Protein AF-A0A963JHR2-F1 (afdb_monomer)

Secondary structure (DSSP, 8-state):
----SS--EEEEE-TT-BEEEE-HHHHHHHHHH-TT--SSB--HHHHTTTTT--EE-SSEEEEEEEETTEEEEEEEEPPGGGGS-HHHHHHHHHHHTT--HHHHHHHHTS-HHHHHHHHHHHHHHHT--SHHHHHHHHSSS-----

Solvent-accessible surface area (backbone atoms only — not comparable to full-atom values): 8433 Å² total; per-residue (Å²): 140,82,91,65,102,59,87,58,23,42,31,34,23,42,86,88,24,36,55,79,47,66,40,75,61,28,56,52,52,49,36,69,70,36,71,88,60,84,85,53,56,55,56,68,77,55,44,74,24,63,95,76,36,58,46,78,60,80,57,31,32,33,44,48,42,85,50,99,80,31,37,38,34,38,35,39,77,36,61,66,54,65,78,40,54,75,68,31,40,51,50,45,52,40,46,56,73,66,48,49,59,63,55,39,10,64,74,74,71,47,54,48,69,52,44,53,48,36,41,51,52,40,31,62,76,68,70,38,93,45,66,68,52,45,34,50,56,72,38,91,66,80,82,85,88,134

Sequence (146 aa):
AQGNGGRPAMGLCDRDGRLHDCSSRFTQLLRTEWPQWAGAMLPAPLVAQLGKGGFRGQLIDVDIEPLGGMWVLGLHAASVTRRLGARELQAARLYVKGLSYREIAATVGVAPATVRNQLRSSFTKLGVKSKLELARRLGPHGDGIG

Nearest PDB structures (foldseek):
  3kln-assembly1_A  TM=7.867E-01  e=2.130E-03  Vibrio cholerae O1 biovar El Tor
  5xt2-assembly5_E  TM=8.717E-01  e=1.041E-02  Bradyrhizobium japonicum
  3clo-assembly1_B  TM=4.162E-01  e=2.462E-04  Bacteroides thetaiotaomicron VPI-5482
  3clo-assembly2_C-2  TM=4.151E-01  e=5.617E-04  Bacteroides thetaiotaomicron VPI-5482
  6owt-assembly1_S  TM=3.612E-01  e=1.623E-02  Rattus norvegicus

Foldseek 3Di:
DDDFPDQFWKWKFALQQFTPDTDPVVVVQQCVQPVVDDPTGRPPVQSVCAVVFWDDGQQWTWGWDDDPRIIMIGIDTPQLLSLADPLLSQLLVVVLVPDDLVRSCVVSVHDSVVSVVSPVVVCVSSVHDDSVVSNCSSDSDDDDDD

Mean predicted aligned error: 10.13 Å

Radius of gyration: 18.73 Å; Cα contacts (8 Å, |Δi|>4): 215; chains: 1; bounding box: 46×26×54 Å

Structure (mmCIF, N/CA/C/O backbone):
data_AF-A0A963JHR2-F1
#
_entry.id   AF-A0A963JHR2-F1
#
loop_
_atom_site.group_PDB
_atom_site.id
_atom_site.type_symbol
_atom_site.label_atom_id
_atom_site.label_alt_id
_atom_site.label_comp_id
_atom_site.label_asym_id
_atom_site.label_entity_id
_atom_site.label_seq_id
_atom_site.pdbx_PDB_ins_code
_atom_site.Cartn_x
_atom_site.Cartn_y
_atom_site.Cartn_z
_atom_site.occupancy
_atom_site.B_iso_or_equiv
_atom_site.auth_seq_id
_atom_site.auth_comp_id
_atom_site.auth_asym_id
_atom_site.auth_atom_id
_atom_site.pdbx_PDB_model_num
ATOM 1 N N . ALA A 1 1 ? -13.912 -8.073 -12.341 1.00 37.78 1 ALA A N 1
ATOM 2 C CA . ALA A 1 1 ? -14.481 -7.405 -11.155 1.00 37.78 1 ALA A CA 1
ATOM 3 C C . ALA A 1 1 ? -13.368 -6.622 -10.473 1.00 37.78 1 ALA A C 1
ATOM 5 O O . ALA A 1 1 ? -12.498 -7.239 -9.882 1.00 37.78 1 ALA A O 1
ATOM 6 N N . GLN A 1 2 ? -13.344 -5.294 -10.599 1.00 39.41 2 GLN A N 1
ATOM 7 C CA . GLN A 1 2 ? -12.352 -4.468 -9.906 1.00 39.41 2 GLN A CA 1
ATOM 8 C C . GLN A 1 2 ? -13.038 -3.191 -9.418 1.00 39.41 2 GLN A C 1
ATOM 10 O O . GLN A 1 2 ? -13.113 -2.181 -10.110 1.00 39.41 2 GLN A O 1
ATOM 15 N N . GLY A 1 3 ? -13.623 -3.281 -8.226 1.00 39.81 3 GLY A N 1
ATOM 16 C CA . GLY A 1 3 ? -14.074 -2.118 -7.481 1.00 39.81 3 GLY A CA 1
ATOM 17 C C . GLY A 1 3 ? -12.873 -1.466 -6.810 1.00 39.81 3 GLY A C 1
ATOM 18 O O . GLY A 1 3 ? -12.361 -1.994 -5.828 1.00 39.81 3 GLY A O 1
ATOM 19 N N . ASN A 1 4 ? -12.421 -0.331 -7.335 1.00 45.41 4 ASN A N 1
ATOM 20 C CA . ASN A 1 4 ? -11.734 0.682 -6.540 1.00 45.41 4 ASN A CA 1
ATOM 21 C C . ASN A 1 4 ? -11.914 2.039 -7.233 1.00 45.41 4 ASN A C 1
ATOM 23 O O . ASN A 1 4 ? -11.430 2.243 -8.342 1.00 45.41 4 ASN A O 1
ATOM 27 N N . GLY A 1 5 ? -12.673 2.941 -6.606 1.00 42.44 5 GLY A N 1
ATOM 28 C CA . GLY A 1 5 ? -13.188 4.198 -7.169 1.00 42.44 5 GLY A CA 1
ATOM 29 C C . GLY A 1 5 ? -12.149 5.301 -7.408 1.00 42.44 5 GLY A C 1
ATOM 30 O O . GLY A 1 5 ? -12.361 6.448 -7.026 1.00 42.44 5 GLY A O 1
ATOM 31 N N . GLY A 1 6 ? -11.026 4.980 -8.044 1.00 55.59 6 GLY A N 1
ATOM 32 C CA . GLY A 1 6 ? -10.065 5.951 -8.544 1.00 55.59 6 GLY A CA 1
ATOM 33 C C . GLY A 1 6 ? -9.276 5.344 -9.692 1.00 55.59 6 GLY A C 1
ATOM 34 O O . GLY A 1 6 ? -8.658 4.300 -9.519 1.00 55.59 6 GLY A O 1
ATOM 35 N N . ARG A 1 7 ? -9.289 6.003 -10.857 1.00 64.44 7 ARG A N 1
ATOM 36 C CA . ARG A 1 7 ? -8.484 5.606 -12.022 1.00 64.44 7 ARG A CA 1
ATOM 37 C C . ARG A 1 7 ? -7.028 5.338 -11.589 1.00 64.44 7 ARG A C 1
ATOM 39 O O . ARG A 1 7 ? -6.391 6.272 -11.080 1.00 64.44 7 ARG A O 1
ATOM 46 N N . PRO A 1 8 ? -6.513 4.100 -11.728 1.00 75.56 8 PRO A N 1
ATOM 47 C CA . PRO A 1 8 ? -5.123 3.817 -11.411 1.00 75.56 8 PRO A CA 1
ATOM 48 C C . PRO A 1 8 ? -4.236 4.649 -12.334 1.00 75.56 8 PRO A C 1
ATOM 50 O O . PRO A 1 8 ? -4.578 4.925 -13.487 1.00 75.56 8 PRO A O 1
ATOM 53 N N . ALA A 1 9 ? -3.117 5.117 -11.802 1.00 88.94 9 ALA A N 1
ATOM 54 C CA . ALA A 1 9 ? -2.146 5.835 -12.597 1.00 88.94 9 ALA A CA 1
ATOM 55 C C . ALA A 1 9 ? -1.414 4.826 -13.476 1.00 88.94 9 ALA A C 1
ATOM 57 O O . ALA A 1 9 ? -0.703 3.973 -12.958 1.00 88.94 9 ALA A O 1
ATOM 58 N N . MET A 1 10 ? -1.607 4.905 -14.787 1.00 89.12 10 MET A N 1
ATOM 59 C CA . MET A 1 10 ? -0.998 3.954 -15.712 1.00 89.12 10 MET A CA 1
ATOM 60 C C . MET A 1 10 ? 0.392 4.422 -16.145 1.00 89.12 10 MET A C 1
ATOM 62 O O . MET A 1 10 ? 0.634 5.630 -16.298 1.00 89.12 10 MET A O 1
ATOM 66 N N . GLY A 1 11 ? 1.277 3.451 -16.345 1.00 90.56 11 GLY A N 1
ATOM 67 C CA . GLY A 1 11 ? 2.558 3.592 -17.021 1.00 90.56 11 GLY A CA 1
ATOM 68 C C . GLY A 1 11 ? 2.859 2.345 -17.847 1.00 90.56 11 GLY A C 1
ATOM 69 O O . GLY A 1 11 ? 2.475 1.245 -17.473 1.00 90.56 11 GLY A O 1
ATOM 70 N N . LEU A 1 12 ? 3.522 2.520 -18.977 1.00 91.94 12 LEU A N 1
ATOM 71 C CA . LEU A 1 12 ? 3.973 1.472 -19.875 1.00 91.94 12 LEU A CA 1
ATOM 72 C C . LEU A 1 12 ? 5.495 1.421 -19.809 1.00 91.94 12 LEU A C 1
ATOM 74 O O . LEU A 1 12 ? 6.160 2.446 -19.989 1.00 91.94 12 LEU A O 1
ATOM 78 N N . CYS A 1 13 ? 6.051 0.242 -19.559 1.00 91.94 13 CYS A N 1
ATOM 79 C CA . CYS A 1 13 ? 7.488 0.031 -19.596 1.00 91.94 13 CYS A CA 1
ATOM 80 C C . CYS A 1 13 ? 7.871 -1.154 -20.478 1.00 91.94 13 CYS A C 1
ATOM 82 O O . CYS A 1 13 ? 7.086 -2.075 -20.698 1.00 91.94 13 CYS A O 1
ATOM 84 N N . ASP A 1 14 ? 9.109 -1.138 -20.953 1.00 91.12 14 ASP A N 1
ATOM 85 C CA . ASP A 1 14 ? 9.703 -2.269 -21.659 1.00 91.12 14 ASP A CA 1
ATOM 86 C C . ASP A 1 14 ? 10.235 -3.332 -20.677 1.00 91.12 14 ASP A C 1
ATOM 88 O O . ASP A 1 14 ? 10.248 -3.122 -19.458 1.00 91.12 14 ASP A O 1
ATOM 92 N N . ARG A 1 15 ? 10.694 -4.481 -21.187 1.00 85.06 15 ARG A N 1
ATOM 93 C CA . ARG A 1 15 ? 11.279 -5.581 -20.390 1.00 85.06 15 ARG A CA 1
ATOM 94 C C . ARG A 1 15 ? 12.504 -5.171 -19.571 1.00 85.06 15 ARG A C 1
ATOM 96 O O . ARG A 1 15 ? 12.727 -5.734 -18.505 1.00 85.06 15 ARG A O 1
ATOM 103 N N . ASP A 1 16 ? 13.245 -4.167 -20.028 1.00 84.38 16 ASP A N 1
ATOM 104 C CA . ASP A 1 16 ? 14.393 -3.605 -19.311 1.00 84.38 16 ASP A CA 1
ATOM 105 C C . ASP A 1 16 ? 13.976 -2.625 -18.194 1.00 84.38 16 ASP A C 1
ATOM 107 O O . ASP A 1 16 ? 14.815 -2.040 -17.510 1.00 84.38 16 ASP A O 1
ATOM 111 N N . GLY A 1 17 ? 12.669 -2.412 -17.993 1.00 84.38 17 GLY A N 1
ATOM 112 C CA . GLY A 1 17 ? 12.134 -1.500 -16.983 1.00 84.38 17 GLY A CA 1
ATOM 113 C C . GLY A 1 17 ? 12.166 -0.027 -17.390 1.00 84.38 17 GLY A C 1
ATOM 114 O O . GLY A 1 17 ? 11.930 0.848 -16.557 1.00 84.38 17 GLY A O 1
ATOM 115 N N . ARG A 1 18 ? 12.450 0.281 -18.658 1.00 90.19 18 ARG A N 1
ATOM 116 C CA . ARG A 1 18 ? 12.424 1.649 -19.190 1.00 90.19 18 ARG A CA 1
ATOM 117 C C . ARG A 1 18 ? 10.988 2.102 -19.430 1.00 90.19 18 ARG A C 1
ATOM 119 O O . ARG A 1 18 ? 10.236 1.394 -20.089 1.00 90.19 18 ARG A O 1
ATOM 126 N N . LEU A 1 19 ? 10.608 3.272 -18.919 1.00 89.69 19 LEU A N 1
ATOM 127 C CA . LEU A 1 19 ? 9.267 3.823 -19.131 1.00 89.69 19 LEU A CA 1
ATOM 128 C C . LEU A 1 19 ? 9.160 4.423 -20.535 1.00 89.69 19 LEU A C 1
ATOM 130 O O . LEU A 1 19 ? 9.974 5.262 -20.916 1.00 89.69 19 LEU A O 1
ATOM 134 N N . HIS A 1 20 ? 8.153 3.983 -21.285 1.00 89.75 20 HIS A N 1
ATOM 135 C CA . HIS A 1 20 ? 7.816 4.498 -22.611 1.00 89.75 20 HIS A CA 1
ATOM 136 C C . HIS A 1 20 ? 6.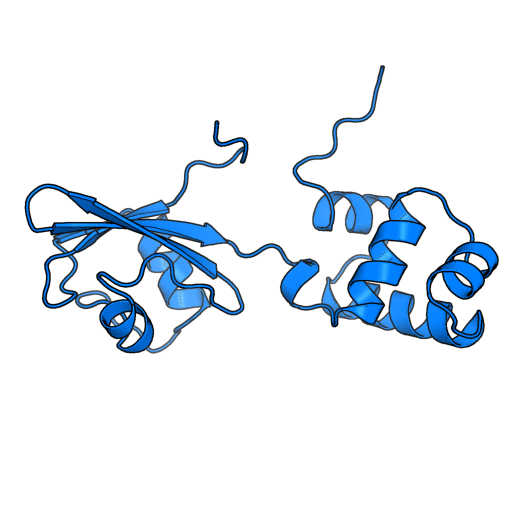745 5.579 -22.527 1.00 89.75 20 HIS A C 1
ATOM 138 O O . HIS A 1 20 ? 6.897 6.645 -23.114 1.00 89.75 20 HIS A O 1
ATOM 144 N N . ASP A 1 21 ? 5.690 5.308 -21.762 1.00 86.75 21 ASP A N 1
ATOM 145 C CA . ASP A 1 21 ? 4.584 6.234 -21.553 1.00 86.75 21 ASP A CA 1
ATOM 146 C C . ASP A 1 21 ? 4.159 6.181 -20.087 1.00 86.75 21 ASP A C 1
ATOM 148 O O . ASP A 1 21 ? 4.174 5.117 -19.471 1.00 86.75 21 ASP A O 1
ATOM 152 N N . CYS A 1 22 ? 3.827 7.314 -19.477 1.00 89.12 22 CYS A N 1
ATOM 153 C CA . CYS A 1 22 ? 3.266 7.315 -18.134 1.00 89.12 22 CYS A CA 1
ATOM 154 C C . CYS A 1 22 ? 2.475 8.586 -17.852 1.00 89.12 22 CYS A C 1
ATOM 156 O O . CYS A 1 22 ? 2.813 9.689 -18.279 1.00 89.12 22 CYS A O 1
ATOM 158 N N . SER A 1 23 ? 1.418 8.437 -17.059 1.00 87.69 23 SER A N 1
ATOM 159 C CA . SER A 1 23 ? 0.636 9.581 -16.597 1.00 87.69 23 SER A CA 1
ATOM 160 C C . SER A 1 23 ? 1.407 10.417 -15.563 1.00 87.69 23 SER A C 1
ATOM 162 O O . SER A 1 23 ? 2.197 9.899 -14.775 1.00 87.69 23 SER A O 1
ATOM 164 N N . SER A 1 24 ? 1.116 11.716 -15.450 1.00 86.44 24 SER A N 1
ATOM 165 C CA . SER A 1 24 ? 1.733 12.573 -14.417 1.00 86.44 24 SER A CA 1
ATOM 166 C C . SER A 1 24 ? 1.460 12.076 -12.990 1.00 86.44 24 SER A C 1
ATOM 168 O O . SER A 1 24 ? 2.266 12.256 -12.081 1.00 86.44 24 SER A O 1
ATOM 170 N N . ARG A 1 25 ? 0.324 11.400 -12.780 1.00 85.81 25 ARG A N 1
ATOM 171 C CA . ARG A 1 25 ? -0.009 10.781 -11.491 1.00 85.81 25 ARG A CA 1
ATOM 172 C C . ARG A 1 25 ? 0.900 9.590 -11.179 1.00 85.81 25 ARG A C 1
ATOM 174 O O . ARG A 1 25 ? 1.211 9.365 -10.013 1.00 85.81 25 ARG A O 1
ATOM 181 N N . PHE A 1 26 ? 1.333 8.849 -12.198 1.00 89.50 26 PHE A N 1
ATOM 182 C CA . PHE A 1 26 ? 2.219 7.695 -12.051 1.00 89.50 26 PHE A CA 1
ATOM 183 C C . PHE A 1 26 ? 3.580 8.146 -11.529 1.00 89.50 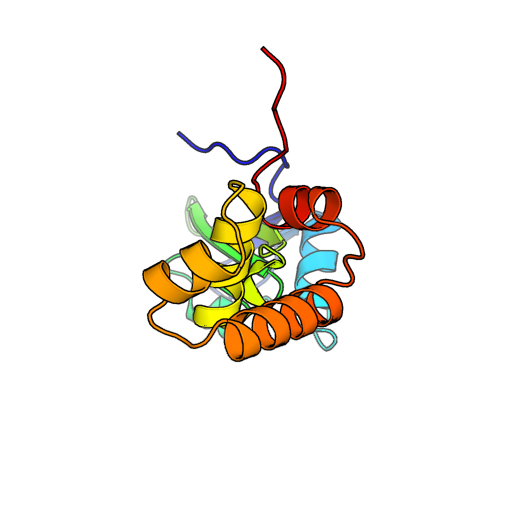26 PHE A C 1
ATOM 185 O O . PHE A 1 26 ? 4.062 7.646 -10.513 1.00 89.50 26 PHE A O 1
ATOM 192 N N . THR A 1 27 ? 4.152 9.170 -12.163 1.00 88.19 27 THR A N 1
ATOM 193 C CA . THR A 1 27 ? 5.446 9.730 -11.761 1.00 88.19 27 THR A CA 1
ATOM 194 C C . THR A 1 27 ? 5.379 10.356 -10.369 1.00 88.19 27 THR A C 1
ATOM 196 O O . THR A 1 27 ? 6.290 10.171 -9.567 1.00 88.19 27 THR A O 1
ATOM 199 N N . GLN A 1 28 ? 4.277 11.027 -10.025 1.00 87.38 28 GLN A N 1
ATOM 200 C CA . GLN A 1 28 ? 4.067 11.578 -8.686 1.00 87.38 28 GLN A CA 1
ATOM 201 C C . GLN A 1 28 ? 4.007 10.489 -7.601 1.00 87.38 28 GLN A C 1
ATOM 203 O O . GLN A 1 28 ? 4.594 10.652 -6.528 1.00 87.38 28 GLN A O 1
ATOM 208 N N . LEU A 1 29 ? 3.321 9.375 -7.871 1.00 87.38 29 LEU A N 1
ATOM 209 C CA . LEU A 1 29 ? 3.244 8.241 -6.948 1.00 87.38 29 LEU A CA 1
ATOM 210 C C . LEU A 1 29 ? 4.611 7.563 -6.785 1.00 87.38 29 LEU A C 1
ATOM 212 O O . LEU A 1 29 ? 5.032 7.335 -5.652 1.00 87.38 29 LEU A O 1
ATOM 216 N N . LEU A 1 30 ? 5.352 7.342 -7.876 1.00 88.44 30 LEU A N 1
ATOM 217 C CA . LEU A 1 30 ? 6.726 6.833 -7.798 1.00 88.44 30 LEU A CA 1
ATOM 218 C C . LEU A 1 30 ? 7.635 7.742 -6.974 1.00 88.44 30 LEU A C 1
ATOM 220 O O . LEU A 1 30 ? 8.342 7.245 -6.107 1.00 88.44 30 LEU A O 1
ATOM 224 N N . ARG A 1 31 ? 7.582 9.064 -7.180 1.00 88.44 31 ARG A N 1
ATOM 225 C CA . ARG A 1 31 ? 8.376 10.031 -6.397 1.00 88.44 31 ARG A CA 1
ATOM 226 C C . ARG A 1 31 ? 7.993 10.072 -4.919 1.00 88.44 31 ARG A C 1
ATOM 228 O O . ARG A 1 31 ? 8.798 10.496 -4.098 1.00 88.44 31 ARG A O 1
ATOM 235 N N . THR A 1 32 ? 6.774 9.658 -4.579 1.00 85.38 32 THR A N 1
ATOM 236 C CA . THR A 1 32 ? 6.316 9.586 -3.186 1.00 85.38 32 THR A CA 1
ATOM 237 C C . THR A 1 32 ? 6.976 8.420 -2.448 1.00 85.38 32 THR A C 1
ATOM 239 O O . THR A 1 32 ? 7.381 8.586 -1.302 1.00 85.38 32 THR A O 1
ATOM 242 N N . GLU A 1 33 ? 7.101 7.259 -3.096 1.00 86.31 33 GLU A N 1
ATOM 243 C CA . GLU A 1 33 ? 7.783 6.083 -2.530 1.00 86.31 33 GLU A CA 1
ATOM 244 C C . GLU A 1 33 ? 9.314 6.181 -2.671 1.00 86.31 33 GLU A C 1
ATOM 246 O O . GLU A 1 33 ? 10.055 5.830 -1.756 1.00 86.31 33 GLU A O 1
ATOM 251 N N . TRP A 1 34 ? 9.792 6.704 -3.801 1.00 88.56 34 TRP A N 1
ATOM 252 C CA . TRP A 1 34 ? 11.205 6.869 -4.133 1.00 88.56 34 TRP A CA 1
ATOM 253 C C . TRP A 1 34 ? 11.505 8.326 -4.506 1.00 88.56 34 TRP A C 1
ATOM 255 O O . TRP A 1 34 ? 11.520 8.673 -5.688 1.00 88.56 34 TRP A O 1
ATOM 265 N N . PRO A 1 35 ? 11.784 9.201 -3.527 1.00 83.50 35 PRO A N 1
ATOM 266 C CA . PRO A 1 35 ? 12.083 10.609 -3.796 1.00 83.50 35 PRO A CA 1
ATOM 267 C C . PRO A 1 35 ? 13.343 10.809 -4.654 1.00 83.50 35 PRO A C 1
ATOM 269 O O . PRO A 1 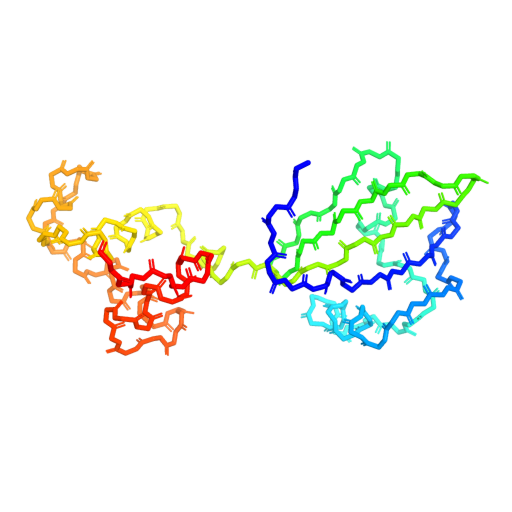35 ? 13.423 11.784 -5.397 1.00 83.50 35 PRO A O 1
ATOM 272 N N . GLN A 1 36 ? 14.291 9.867 -4.606 1.00 84.50 36 GLN A N 1
ATOM 273 C CA . GLN A 1 36 ? 15.506 9.837 -5.431 1.00 84.50 36 GLN A CA 1
ATOM 274 C C . GLN A 1 36 ? 15.287 9.362 -6.880 1.00 84.50 36 GLN A C 1
ATOM 276 O O . GLN A 1 36 ? 16.240 9.264 -7.650 1.00 84.50 36 GLN A O 1
ATOM 281 N N . TRP A 1 37 ? 14.060 9.007 -7.262 1.00 86.19 37 TRP A N 1
ATOM 282 C CA . TRP A 1 37 ? 13.766 8.518 -8.604 1.00 86.19 37 TRP A CA 1
ATOM 283 C C . TRP A 1 37 ? 13.684 9.664 -9.630 1.00 86.19 37 TRP A C 1
ATOM 285 O O . TRP A 1 37 ? 12.960 10.640 -9.429 1.00 86.19 37 TRP A O 1
ATOM 295 N N . ALA A 1 38 ? 14.405 9.523 -10.752 1.00 74.06 38 ALA A N 1
ATOM 296 C CA . ALA A 1 38 ? 14.630 10.580 -11.748 1.00 74.06 38 ALA A CA 1
ATOM 297 C C . ALA A 1 38 ? 13.989 10.324 -13.134 1.00 74.06 38 ALA A C 1
ATOM 299 O O . ALA A 1 38 ? 14.430 10.873 -14.139 1.00 74.06 38 ALA A O 1
ATOM 300 N N . GLY A 1 39 ? 12.920 9.525 -13.210 1.00 67.50 39 GLY A N 1
ATOM 301 C CA . GLY A 1 39 ? 11.923 9.698 -14.278 1.00 67.50 39 GLY A CA 1
ATOM 302 C C . GLY A 1 39 ? 12.005 8.811 -15.524 1.00 67.50 39 GLY A C 1
ATOM 303 O O . GLY A 1 39 ? 10.998 8.704 -16.212 1.00 67.50 39 GLY A O 1
ATOM 304 N N . ALA A 1 40 ? 13.130 8.158 -15.829 1.00 78.88 40 ALA A N 1
ATOM 305 C CA . ALA A 1 40 ? 13.265 7.419 -17.100 1.00 78.88 40 ALA A CA 1
ATOM 306 C C . ALA A 1 40 ? 13.136 5.889 -16.977 1.00 78.88 40 ALA A C 1
ATOM 308 O O . ALA A 1 40 ? 12.659 5.219 -17.892 1.00 78.88 40 ALA A O 1
ATOM 309 N N . MET A 1 41 ? 13.561 5.323 -15.850 1.00 85.81 41 MET A N 1
ATOM 310 C CA . MET A 1 41 ? 13.603 3.876 -15.635 1.00 85.81 41 MET A CA 1
ATOM 311 C C . MET A 1 41 ? 12.914 3.540 -14.329 1.00 85.81 41 MET A C 1
ATOM 313 O O . MET A 1 41 ? 13.099 4.259 -13.350 1.00 85.81 41 MET A O 1
ATOM 317 N N . LEU A 1 42 ? 12.124 2.473 -14.298 1.00 86.19 42 LEU A N 1
ATOM 318 C CA . LEU A 1 42 ? 11.502 1.992 -13.075 1.00 86.19 42 LEU A CA 1
ATOM 319 C C . LEU A 1 42 ? 12.560 1.767 -11.981 1.00 86.19 42 LEU A C 1
ATOM 321 O O . LEU A 1 42 ? 13.689 1.363 -12.271 1.00 86.19 42 LEU A O 1
ATOM 325 N N . PRO A 1 43 ? 12.212 2.001 -10.708 1.00 87.31 43 PRO A N 1
ATOM 326 C CA . PRO A 1 43 ? 13.072 1.646 -9.589 1.00 87.31 43 PRO A CA 1
ATOM 327 C C . PRO A 1 43 ? 13.478 0.167 -9.651 1.00 87.31 43 PRO A C 1
ATOM 329 O O . PRO A 1 43 ? 12.637 -0.691 -9.912 1.00 87.31 43 PRO A O 1
ATOM 332 N N . ALA A 1 44 ? 14.734 -0.149 -9.323 1.00 85.06 44 ALA A N 1
ATOM 333 C CA . ALA A 1 44 ? 15.243 -1.524 -9.248 1.00 85.06 44 ALA A CA 1
ATOM 334 C C . ALA A 1 44 ? 14.298 -2.543 -8.558 1.00 85.06 44 ALA A C 1
AT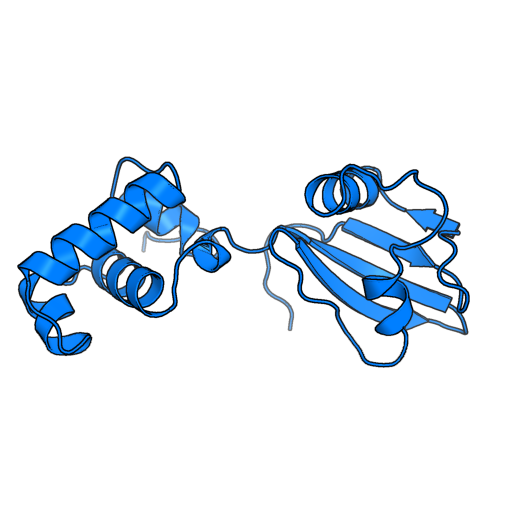OM 336 O O . ALA A 1 44 ? 14.124 -3.635 -9.101 1.00 85.06 44 ALA A O 1
ATOM 337 N N . PRO A 1 45 ? 13.632 -2.230 -7.422 1.00 85.94 45 PRO A N 1
ATOM 338 C CA . PRO A 1 45 ? 12.683 -3.164 -6.812 1.00 85.94 45 PRO A CA 1
ATOM 339 C C . PRO A 1 45 ? 11.448 -3.457 -7.675 1.00 85.94 45 PRO A C 1
ATOM 341 O O . PRO A 1 45 ? 10.926 -4.564 -7.600 1.00 85.94 45 PRO A O 1
ATOM 344 N N . LEU A 1 46 ? 10.992 -2.506 -8.496 1.00 86.44 46 LEU A N 1
ATOM 345 C CA . LEU A 1 46 ? 9.898 -2.703 -9.452 1.00 86.44 46 LEU A CA 1
ATOM 346 C C . LEU A 1 46 ? 10.355 -3.527 -10.655 1.00 86.44 46 LEU A C 1
ATOM 348 O O . LEU A 1 46 ? 9.664 -4.464 -11.042 1.00 86.44 46 LEU A O 1
ATOM 352 N N . VAL A 1 47 ? 11.548 -3.238 -11.186 1.00 88.25 47 VAL A N 1
ATOM 353 C CA . VAL A 1 47 ? 12.152 -4.014 -12.284 1.00 88.25 47 VAL A CA 1
ATOM 354 C C . VAL A 1 47 ? 12.293 -5.487 -11.894 1.00 88.25 47 VAL A C 1
ATOM 356 O O . VAL A 1 47 ? 11.939 -6.373 -12.663 1.00 88.25 47 VAL A O 1
ATOM 359 N N . ALA A 1 48 ? 12.707 -5.766 -10.655 1.00 86.38 48 ALA A N 1
ATOM 360 C CA . ALA A 1 48 ? 12.828 -7.128 -10.136 1.00 86.38 48 ALA A CA 1
ATOM 361 C C . ALA A 1 48 ? 11.488 -7.884 -9.983 1.00 86.38 48 ALA A C 1
ATOM 363 O O . ALA A 1 48 ? 11.517 -9.107 -9.785 1.00 86.38 48 ALA A O 1
ATOM 364 N N . GLN A 1 49 ? 10.347 -7.180 -10.025 1.00 86.44 49 GLN A N 1
ATOM 365 C CA . GLN A 1 49 ? 8.995 -7.755 -9.995 1.00 86.44 49 GLN A CA 1
ATOM 366 C C . GLN A 1 49 ? 8.365 -7.912 -11.383 1.00 86.44 49 GLN A C 1
ATOM 368 O O . GLN A 1 49 ? 7.354 -8.604 -11.499 1.00 86.44 49 GLN A O 1
ATOM 373 N N . LEU A 1 50 ? 8.951 -7.336 -12.439 1.00 84.25 50 LEU A N 1
ATOM 374 C CA . LEU A 1 50 ? 8.474 -7.558 -13.805 1.00 84.25 50 LEU A CA 1
ATOM 375 C C . LEU A 1 50 ? 8.454 -9.070 -14.092 1.00 84.25 50 LEU A C 1
ATOM 377 O O . LEU A 1 50 ? 9.424 -9.781 -13.829 1.00 84.25 50 LEU A O 1
ATOM 381 N N . GLY A 1 51 ? 7.312 -9.583 -14.552 1.00 78.38 51 GLY A N 1
ATOM 382 C CA . GLY A 1 51 ? 7.094 -11.019 -14.768 1.00 78.38 51 GLY A CA 1
ATOM 383 C C . GLY A 1 51 ? 6.798 -11.866 -13.530 1.00 78.38 51 GLY A C 1
ATOM 384 O O . GLY A 1 51 ? 6.426 -13.025 -13.684 1.00 78.38 51 GLY A O 1
ATOM 385 N N . LYS A 1 52 ? 6.894 -11.312 -12.316 1.00 80.06 52 LYS A N 1
ATOM 386 C CA . LYS A 1 52 ? 6.482 -11.986 -11.068 1.00 80.06 52 LYS A CA 1
ATOM 387 C C . LYS A 1 52 ? 5.088 -11.572 -10.599 1.00 80.06 52 LYS A C 1
ATOM 389 O O . LYS A 1 52 ? 4.508 -12.249 -9.753 1.00 80.06 52 LYS A O 1
ATOM 394 N N . GLY A 1 53 ? 4.558 -10.481 -11.151 1.00 81.00 53 GLY A N 1
ATOM 395 C CA . GLY A 1 53 ? 3.259 -9.907 -10.810 1.00 81.00 53 GLY A CA 1
ATOM 396 C C . GLY A 1 53 ? 3.412 -8.501 -10.238 1.00 81.00 53 GLY A C 1
ATOM 397 O O . GLY A 1 53 ? 4.342 -7.785 -10.590 1.00 81.00 53 GLY A O 1
ATOM 398 N N . GLY A 1 54 ? 2.496 -8.094 -9.363 1.00 84.81 54 GLY A N 1
ATOM 399 C CA . GLY A 1 54 ? 2.495 -6.752 -8.782 1.00 84.81 54 GLY A CA 1
ATOM 400 C C . GLY A 1 54 ? 3.583 -6.507 -7.728 1.00 84.81 54 GLY A C 1
ATOM 401 O O . GLY A 1 54 ? 4.082 -7.419 -7.069 1.00 84.81 54 GLY A O 1
ATOM 402 N N . PHE A 1 55 ? 3.901 -5.235 -7.510 1.00 87.06 55 PHE A N 1
ATOM 403 C CA . PHE A 1 55 ? 4.760 -4.753 -6.437 1.00 87.06 55 PHE A CA 1
ATOM 404 C C . PHE A 1 55 ? 3.923 -4.029 -5.378 1.00 87.06 55 PHE A C 1
ATOM 406 O O . PHE A 1 55 ? 3.106 -3.171 -5.688 1.00 87.06 55 PHE A O 1
ATOM 413 N N . ARG A 1 56 ? 4.147 -4.323 -4.097 1.00 86.06 56 ARG A N 1
ATOM 414 C CA . ARG A 1 56 ? 3.435 -3.663 -2.994 1.00 86.06 56 ARG A CA 1
ATOM 415 C C . ARG A 1 56 ? 4.407 -2.899 -2.099 1.00 86.06 56 ARG A C 1
ATOM 417 O O . ARG A 1 56 ? 5.069 -3.508 -1.257 1.00 86.06 56 ARG A O 1
ATOM 424 N N . GLY A 1 57 ? 4.473 -1.583 -2.277 1.00 81.44 57 GLY A N 1
ATOM 425 C CA . GLY A 1 57 ? 5.322 -0.669 -1.510 1.00 81.44 57 GLY A CA 1
ATOM 426 C C . GLY A 1 57 ? 4.729 -0.271 -0.157 1.00 81.44 57 GLY A C 1
ATOM 427 O O . GLY A 1 57 ? 3.786 -0.889 0.348 1.00 81.44 57 GLY A O 1
ATOM 428 N N . GLN A 1 58 ? 5.302 0.761 0.466 1.00 76.62 58 GLN A N 1
ATOM 429 C CA . GLN A 1 58 ? 4.799 1.313 1.726 1.00 76.62 58 GLN A CA 1
ATOM 430 C C . GLN A 1 58 ? 3.666 2.322 1.509 1.00 76.62 58 GLN A C 1
ATOM 432 O O . GLN A 1 58 ? 2.678 2.312 2.247 1.00 76.62 58 GLN A O 1
ATOM 437 N N . LEU A 1 59 ? 3.810 3.193 0.510 1.00 80.75 59 LEU A N 1
ATOM 438 C CA . LEU A 1 59 ? 2.898 4.294 0.189 1.00 80.75 59 LEU A CA 1
ATOM 439 C C . LEU A 1 59 ? 2.163 4.092 -1.132 1.00 80.75 59 LEU A C 1
ATOM 441 O O . LEU A 1 59 ? 1.165 4.771 -1.379 1.00 80.75 59 LEU A O 1
ATOM 445 N N . ILE A 1 60 ? 2.621 3.156 -1.958 1.00 86.69 60 ILE A N 1
ATOM 446 C CA . ILE A 1 60 ? 2.005 2.808 -3.236 1.00 86.69 60 ILE A CA 1
ATOM 447 C C . ILE A 1 60 ? 1.919 1.295 -3.390 1.00 86.69 60 ILE A C 1
ATOM 449 O O . ILE A 1 60 ? 2.747 0.552 -2.869 1.00 86.69 60 ILE A O 1
ATOM 453 N N . ASP A 1 61 ? 0.936 0.852 -4.145 1.00 87.44 61 ASP A N 1
ATOM 454 C CA . ASP A 1 61 ? 0.825 -0.511 -4.635 1.00 87.44 61 ASP A CA 1
ATOM 455 C C . ASP A 1 61 ? 0.770 -0.423 -6.171 1.00 87.44 61 ASP A C 1
ATOM 457 O O . ASP A 1 61 ? 0.315 0.572 -6.749 1.00 87.44 61 ASP A O 1
ATOM 461 N N . VAL A 1 62 ? 1.335 -1.427 -6.824 1.00 88.81 62 VAL A N 1
ATOM 462 C CA . VAL A 1 62 ? 1.612 -1.445 -8.254 1.00 88.81 62 VAL A CA 1
ATOM 463 C C . VAL A 1 62 ? 1.181 -2.787 -8.804 1.00 88.81 62 VAL A C 1
ATOM 465 O O . VAL A 1 62 ? 1.738 -3.817 -8.436 1.00 88.81 62 VAL A O 1
ATOM 468 N N . ASP A 1 63 ? 0.229 -2.774 -9.717 1.00 88.94 63 ASP A N 1
ATOM 469 C CA . ASP A 1 63 ? -0.140 -3.947 -10.494 1.00 88.94 63 ASP A CA 1
ATOM 470 C C . ASP A 1 63 ? 0.681 -3.963 -11.780 1.00 88.94 63 ASP A C 1
ATOM 472 O O . ASP A 1 63 ? 0.869 -2.918 -12.401 1.00 88.94 63 ASP A O 1
ATOM 476 N N . ILE A 1 64 ? 1.217 -5.124 -12.155 1.00 90.31 64 ILE A N 1
ATOM 477 C CA . ILE A 1 64 ? 2.032 -5.285 -13.362 1.00 90.31 64 ILE A CA 1
ATOM 478 C C . ILE A 1 64 ? 1.364 -6.341 -14.234 1.00 90.31 64 ILE A C 1
ATOM 480 O O . ILE A 1 64 ? 1.237 -7.495 -13.821 1.00 90.31 64 ILE A O 1
ATOM 484 N N . GLU A 1 65 ? 0.969 -5.948 -15.440 1.00 88.69 65 GLU A N 1
ATOM 485 C CA . GLU A 1 65 ? 0.300 -6.808 -16.411 1.00 88.69 65 GLU A CA 1
ATOM 486 C C . GLU A 1 65 ? 1.111 -6.906 -17.713 1.00 88.69 65 GLU A C 1
ATOM 488 O O . GLU A 1 65 ? 1.609 -5.889 -18.208 1.00 88.69 65 GLU A O 1
ATOM 493 N N . PRO A 1 66 ? 1.278 -8.110 -18.288 1.00 89.06 66 PRO A N 1
ATOM 494 C CA . PRO A 1 66 ? 1.964 -8.276 -19.564 1.00 89.06 66 PRO A CA 1
ATOM 495 C C . PRO A 1 66 ? 1.096 -7.779 -20.728 1.00 89.06 66 PRO A C 1
ATOM 497 O O . PRO A 1 66 ? -0.070 -8.149 -20.847 1.00 89.06 66 PRO A O 1
ATOM 500 N N . LEU A 1 67 ? 1.688 -7.005 -21.640 1.00 86.56 67 LEU A N 1
ATOM 501 C CA . LEU A 1 67 ? 1.037 -6.502 -22.851 1.00 86.56 67 LEU A CA 1
ATOM 502 C C . LEU A 1 67 ? 1.978 -6.594 -24.058 1.00 86.56 67 LEU A C 1
ATOM 504 O O . LEU A 1 67 ? 2.811 -5.718 -24.276 1.00 86.56 67 LEU A O 1
ATOM 508 N N . GLY A 1 68 ? 1.831 -7.643 -24.872 1.00 80.56 68 GLY A N 1
ATOM 509 C CA . GLY A 1 68 ? 2.454 -7.717 -26.204 1.00 80.56 68 GLY A CA 1
ATOM 510 C C . GLY A 1 68 ? 3.982 -7.557 -26.238 1.00 80.56 68 GLY A C 1
ATOM 511 O O . GLY A 1 68 ? 4.510 -7.053 -27.222 1.00 80.56 68 GLY A O 1
ATOM 512 N N . GLY A 1 69 ? 4.685 -7.947 -25.168 1.00 84.00 69 GLY A N 1
ATOM 513 C CA . GLY A 1 69 ? 6.141 -7.786 -25.020 1.00 84.00 69 GLY A CA 1
ATOM 514 C C . GLY A 1 69 ? 6.570 -6.626 -24.113 1.00 84.00 69 GLY A C 1
ATOM 515 O O . GLY A 1 69 ? 7.734 -6.556 -23.733 1.00 84.00 69 GLY A O 1
ATOM 516 N N . MET A 1 70 ? 5.628 -5.773 -23.714 1.00 89.31 70 MET A N 1
ATOM 517 C CA . MET A 1 70 ? 5.803 -4.705 -22.730 1.00 89.31 70 MET A CA 1
ATOM 518 C C . MET A 1 70 ? 5.059 -5.038 -21.432 1.00 89.31 70 MET A C 1
ATOM 520 O O . MET A 1 70 ? 4.300 -6.008 -21.355 1.00 89.31 70 MET A O 1
ATOM 524 N N . TRP A 1 71 ? 5.256 -4.209 -20.412 1.00 90.88 71 TRP A N 1
ATOM 525 C CA . TRP A 1 71 ? 4.574 -4.299 -19.128 1.00 90.88 71 TRP A CA 1
ATOM 526 C C . TRP A 1 71 ? 3.756 -3.038 -18.873 1.00 90.88 71 TRP A C 1
ATOM 528 O O . TRP A 1 71 ? 4.266 -1.919 -18.940 1.00 90.88 71 TRP A O 1
ATOM 538 N N . VAL A 1 72 ? 2.481 -3.223 -18.548 1.00 91.00 72 VAL A N 1
ATOM 539 C CA . VAL A 1 72 ? 1.601 -2.158 -18.073 1.00 91.00 72 VAL A CA 1
ATOM 540 C C . VAL A 1 72 ? 1.644 -2.150 -16.554 1.00 91.00 72 VAL A C 1
ATOM 542 O O . VAL A 1 72 ? 1.424 -3.172 -15.913 1.00 91.00 72 VAL A O 1
ATOM 545 N N . LEU A 1 73 ? 1.923 -0.987 -15.979 1.00 90.94 73 LEU A N 1
ATOM 546 C CA . LEU A 1 73 ? 1.974 -0.752 -14.547 1.00 90.94 73 LEU A CA 1
ATOM 547 C C . LEU A 1 73 ? 0.796 0.120 -14.118 1.00 90.94 73 LEU A C 1
ATOM 549 O O . LEU A 1 73 ? 0.698 1.288 -14.501 1.00 90.94 73 LEU A O 1
ATOM 553 N N . GLY A 1 74 ? -0.079 -0.436 -13.288 1.00 90.81 74 GLY A N 1
ATOM 554 C CA . GLY A 1 74 ? -1.163 0.273 -12.624 1.00 90.81 74 GLY A CA 1
ATOM 555 C C . GLY A 1 74 ? -0.745 0.697 -11.223 1.00 90.81 74 GLY A C 1
ATOM 556 O O . GLY A 1 74 ? -0.730 -0.112 -10.304 1.00 90.81 74 GLY A O 1
ATOM 557 N N . LEU A 1 75 ? -0.418 1.974 -11.033 1.00 89.44 75 LEU A N 1
ATOM 558 C CA . LEU A 1 75 ? -0.085 2.527 -9.721 1.00 89.44 75 LEU A CA 1
ATOM 559 C C . LEU A 1 75 ? -1.333 3.011 -9.004 1.00 89.44 75 LEU A C 1
ATOM 561 O O . LEU A 1 75 ? -2.091 3.847 -9.507 1.00 89.44 75 LEU A O 1
ATOM 565 N N . HIS A 1 76 ? -1.478 2.578 -7.763 1.00 86.06 76 HIS A N 1
ATOM 566 C CA . HIS A 1 76 ? -2.464 3.111 -6.849 1.00 86.06 76 HIS A CA 1
ATOM 567 C C . HIS A 1 76 ? -1.811 3.539 -5.535 1.00 86.06 76 HIS A C 1
ATOM 569 O O . HIS A 1 76 ? -0.812 2.984 -5.083 1.00 86.06 76 HIS A O 1
ATOM 575 N N . ALA A 1 77 ? -2.365 4.584 -4.919 1.00 80.75 77 ALA A N 1
ATOM 576 C CA . ALA A 1 77 ? -1.919 4.986 -3.594 1.00 80.75 77 ALA A CA 1
ATOM 577 C C . ALA A 1 77 ? -2.252 3.850 -2.619 1.00 80.75 77 ALA A C 1
ATOM 579 O O . ALA A 1 77 ? -3.398 3.387 -2.576 1.00 80.75 77 ALA A O 1
ATOM 580 N N . ALA A 1 78 ? -1.262 3.399 -1.851 1.00 77.62 78 ALA A N 1
ATOM 581 C CA . ALA A 1 78 ? -1.496 2.397 -0.830 1.00 77.62 78 ALA A CA 1
ATOM 582 C C . ALA A 1 78 ? -2.462 2.977 0.203 1.00 77.62 78 ALA A C 1
ATOM 584 O O . ALA A 1 78 ? -2.418 4.162 0.557 1.00 77.62 78 ALA A O 1
ATOM 585 N N . SER A 1 79 ? -3.356 2.130 0.703 1.00 71.12 79 SER A N 1
ATOM 586 C CA . SER A 1 79 ? -4.279 2.551 1.750 1.00 71.12 79 SER A CA 1
ATOM 587 C C . SER A 1 79 ? -3.486 2.994 2.976 1.00 71.12 79 SER A C 1
ATOM 589 O O . SER A 1 79 ? -2.585 2.292 3.434 1.00 71.12 79 SER A O 1
ATOM 591 N N . VAL A 1 80 ? -3.848 4.140 3.558 1.00 67.19 80 VAL A N 1
ATOM 592 C CA . VAL A 1 80 ? -3.184 4.697 4.752 1.00 67.19 80 VAL A CA 1
ATOM 593 C C . VAL A 1 80 ? -3.184 3.715 5.937 1.00 67.19 80 VAL A C 1
ATOM 595 O O . VAL A 1 80 ? -2.325 3.774 6.814 1.00 67.19 80 VAL A O 1
ATOM 598 N N . THR A 1 81 ? -4.099 2.743 5.911 1.00 67.12 81 THR A N 1
ATOM 599 C CA . THR A 1 81 ? -4.155 1.584 6.805 1.00 67.12 81 THR A CA 1
ATOM 600 C C . THR A 1 81 ? -2.857 0.784 6.868 1.00 67.12 81 THR A C 1
ATOM 602 O O . THR A 1 81 ? -2.625 0.099 7.855 1.00 67.12 81 THR A O 1
ATOM 605 N N . ARG A 1 82 ? -2.012 0.862 5.835 1.00 67.50 82 ARG A N 1
ATOM 606 C CA . ARG A 1 82 ? -0.720 0.175 5.742 1.00 67.50 82 ARG A CA 1
ATOM 607 C C . ARG A 1 82 ? 0.357 0.782 6.649 1.00 67.50 82 ARG A C 1
ATOM 609 O O . ARG A 1 82 ? 1.325 0.109 6.975 1.00 67.50 82 ARG A O 1
ATOM 616 N N . ARG A 1 83 ? 0.161 2.024 7.112 1.00 67.94 83 ARG A N 1
ATOM 617 C CA . ARG A 1 83 ? 1.014 2.671 8.130 1.00 67.94 83 ARG A CA 1
ATOM 618 C C . ARG A 1 83 ? 0.715 2.200 9.558 1.00 67.94 83 ARG A C 1
ATOM 620 O O . ARG A 1 83 ? 1.472 2.505 10.479 1.00 67.94 83 ARG A O 1
ATOM 627 N N . LEU A 1 84 ? -0.399 1.500 9.762 1.00 72.81 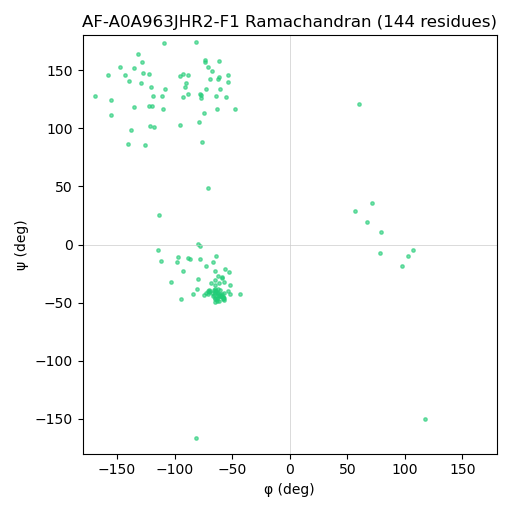84 LEU A N 1
ATOM 628 C CA . LEU A 1 84 ? -0.774 0.922 11.050 1.00 72.81 84 LEU A CA 1
ATOM 629 C C . LEU A 1 84 ? -0.204 -0.491 11.143 1.00 72.81 84 LEU A C 1
ATOM 631 O O . LEU A 1 84 ? -0.294 -1.264 10.191 1.00 72.81 84 LEU A O 1
ATOM 635 N N . GLY A 1 85 ? 0.315 -0.865 12.310 1.00 75.19 85 GLY A N 1
ATOM 636 C CA . GLY A 1 85 ? 0.592 -2.267 12.595 1.00 75.19 85 GLY A CA 1
ATOM 637 C C . GLY A 1 85 ? -0.697 -3.095 12.557 1.00 75.19 85 GLY A C 1
ATOM 638 O O . GLY A 1 85 ? -1.792 -2.573 12.774 1.00 75.19 85 GLY A O 1
ATOM 639 N N . ALA A 1 86 ? -0.580 -4.408 12.341 1.00 75.06 86 ALA A N 1
ATOM 640 C CA . ALA A 1 86 ? -1.735 -5.307 12.224 1.00 75.06 86 ALA A CA 1
ATOM 641 C C . ALA A 1 86 ? -2.727 -5.177 13.400 1.00 75.06 86 ALA A C 1
ATOM 643 O O . ALA A 1 86 ? -3.936 -5.090 13.194 1.00 75.06 86 ALA A O 1
ATOM 644 N N . ARG A 1 87 ? -2.206 -5.071 14.631 1.00 78.19 87 ARG A N 1
ATOM 645 C CA . ARG A 1 87 ? -3.001 -4.896 15.861 1.00 78.19 87 ARG A CA 1
ATOM 646 C C . ARG A 1 87 ? -3.708 -3.538 15.928 1.00 78.19 87 ARG A C 1
ATOM 648 O O . ARG A 1 87 ? -4.871 -3.466 16.310 1.00 78.19 87 ARG A O 1
ATOM 655 N N . GLU A 1 88 ? -3.017 -2.470 15.533 1.00 82.19 88 GLU A N 1
ATOM 656 C CA . GLU A 1 88 ? -3.567 -1.108 15.493 1.00 82.19 88 GLU A CA 1
ATOM 657 C C . GLU A 1 88 ? -4.699 -1.015 14.465 1.00 82.19 88 GLU A C 1
ATOM 659 O O . GLU A 1 88 ? -5.786 -0.524 14.767 1.00 82.19 88 GLU A O 1
ATOM 664 N N . LEU A 1 89 ? -4.474 -1.574 13.273 1.00 81.00 89 LEU A N 1
ATOM 665 C CA . LEU A 1 89 ? -5.473 -1.646 12.215 1.00 81.00 89 LEU A CA 1
ATOM 666 C C . LEU A 1 89 ? -6.710 -2.435 12.655 1.00 81.00 89 LEU A C 1
ATOM 668 O O . LEU A 1 89 ? -7.833 -2.013 12.383 1.00 81.00 89 LEU A O 1
ATOM 672 N N . GLN A 1 90 ? -6.522 -3.564 13.338 1.00 83.31 90 GLN A N 1
ATOM 673 C CA . GLN A 1 90 ? -7.629 -4.383 13.826 1.00 83.31 90 GLN A CA 1
ATOM 674 C C . GLN A 1 90 ? -8.480 -3.623 14.851 1.00 83.31 90 GLN A C 1
ATOM 676 O O . GLN A 1 90 ? -9.698 -3.541 14.685 1.00 83.31 90 GLN A O 1
ATOM 681 N N . ALA A 1 91 ? -7.850 -2.994 15.849 1.00 86.00 91 ALA A N 1
ATOM 682 C CA . ALA A 1 91 ? -8.551 -2.164 16.828 1.00 86.00 91 ALA A CA 1
ATOM 683 C C . ALA A 1 91 ? -9.300 -0.996 16.160 1.00 86.00 91 ALA A C 1
ATOM 685 O O . ALA A 1 91 ? -10.470 -0.752 16.457 1.00 86.00 91 ALA A O 1
ATOM 686 N N . ALA A 1 92 ? -8.657 -0.313 15.211 1.00 84.69 92 ALA A N 1
ATOM 687 C CA . ALA A 1 92 ? -9.238 0.810 14.485 1.00 84.69 92 ALA A CA 1
ATOM 688 C C . ALA A 1 92 ? -10.448 0.395 13.625 1.00 84.69 92 ALA A C 1
ATOM 690 O O . ALA A 1 92 ? -11.466 1.088 13.618 1.00 84.69 92 ALA A O 1
ATOM 691 N N . ARG A 1 93 ? -10.387 -0.767 12.956 1.00 84.19 93 ARG A N 1
ATOM 692 C CA . ARG A 1 93 ? -11.512 -1.322 12.181 1.00 84.19 93 ARG 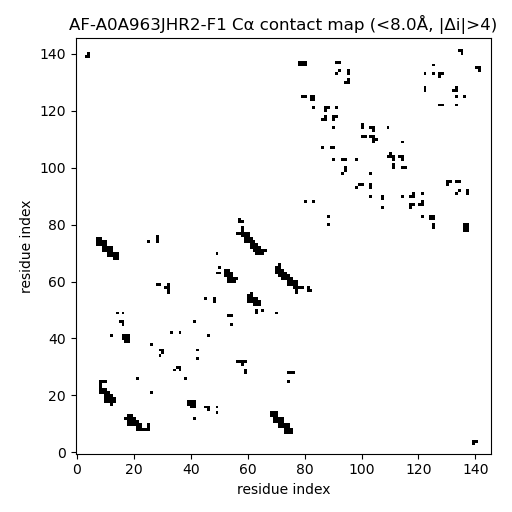A CA 1
ATOM 693 C C . ARG A 1 93 ? -12.710 -1.643 13.071 1.00 84.19 93 ARG A C 1
ATOM 695 O O . ARG A 1 93 ? -13.833 -1.294 12.719 1.00 84.19 93 ARG A O 1
ATOM 702 N N . LEU A 1 94 ? -12.484 -2.288 14.216 1.00 84.69 94 LEU A N 1
ATOM 703 C CA . LEU A 1 94 ? -13.553 -2.628 15.161 1.00 84.69 94 LEU A CA 1
ATOM 704 C C . LEU A 1 94 ? -14.187 -1.368 15.768 1.00 84.69 94 LEU A C 1
ATOM 706 O O . LEU A 1 94 ? -15.407 -1.276 15.875 1.00 84.69 94 LEU A O 1
ATOM 710 N N . TYR A 1 95 ? -13.374 -0.355 16.069 1.00 85.12 95 TYR A N 1
ATOM 711 C CA . TYR A 1 95 ? -13.861 0.936 16.547 1.00 85.12 95 TYR A CA 1
ATOM 712 C C . TYR A 1 95 ? -14.750 1.651 15.521 1.00 85.12 95 TYR A C 1
ATOM 714 O O . TYR A 1 95 ? -15.823 2.156 15.864 1.00 85.12 95 TYR A O 1
ATOM 722 N N . VAL A 1 96 ? -14.347 1.654 14.245 1.00 84.25 96 VAL A N 1
ATOM 723 C CA . VAL A 1 96 ? -15.161 2.198 13.146 1.00 84.25 96 VAL A CA 1
ATOM 724 C C . VAL A 1 96 ? -16.477 1.435 12.987 1.00 84.25 96 VAL A C 1
ATOM 726 O O . VAL A 1 96 ? -17.506 2.076 12.796 1.00 84.25 96 VAL A O 1
ATOM 729 N N . LYS A 1 97 ? -16.472 0.107 13.166 1.00 82.25 97 LYS A N 1
ATOM 730 C CA . LYS A 1 97 ? -17.681 -0.736 13.137 1.00 82.25 97 LYS A CA 1
ATOM 731 C C . LYS A 1 97 ? -18.692 -0.453 14.254 1.00 82.25 97 LYS A C 1
ATOM 733 O O . LYS A 1 97 ? -19.794 -0.976 14.190 1.00 82.25 97 LYS A O 1
ATOM 738 N N . GLY A 1 98 ? -18.349 0.355 15.260 1.00 83.31 98 GLY A N 1
ATOM 739 C CA . GLY A 1 98 ? -19.269 0.686 16.353 1.00 83.31 98 GLY A CA 1
ATOM 740 C C . GLY A 1 98 ? -18.953 0.028 17.688 1.00 83.31 98 GLY A C 1
ATOM 741 O O . GLY A 1 98 ? -19.592 0.390 18.668 1.00 83.31 98 GLY A O 1
ATOM 742 N N . LEU A 1 99 ? -17.957 -0.861 17.756 1.00 83.75 99 LEU A N 1
ATOM 743 C CA . LEU A 1 99 ? -17.639 -1.564 18.996 1.00 83.75 99 LEU A CA 1
ATOM 744 C C . LEU A 1 99 ? -17.049 -0.612 20.044 1.00 83.75 99 LEU A C 1
ATOM 746 O O . LEU A 1 99 ? -16.235 0.271 19.745 1.00 83.75 99 LEU A O 1
ATOM 750 N N . SER A 1 100 ? -17.421 -0.845 21.297 1.00 84.69 100 SER A N 1
ATOM 751 C CA . SER A 1 100 ? -16.874 -0.151 22.460 1.00 84.69 100 SER A CA 1
ATOM 752 C C . SER A 1 100 ? -15.455 -0.625 22.769 1.00 84.69 100 SER A C 1
ATOM 754 O O . SER A 1 100 ? -15.083 -1.760 22.484 1.00 84.69 100 SER A O 1
ATOM 756 N N . TYR A 1 101 ? -14.655 0.194 23.459 1.00 85.38 101 TYR A N 1
ATOM 757 C CA . TYR A 1 101 ? -13.279 -0.168 23.842 1.00 85.38 101 TYR A CA 1
ATOM 758 C C . TYR A 1 101 ? -13.171 -1.521 24.566 1.00 85.38 101 TYR A C 1
ATOM 760 O O . TYR A 1 101 ? -12.187 -2.232 24.378 1.00 85.38 101 TYR A O 1
ATOM 768 N N . ARG A 1 102 ? -14.176 -1.882 25.382 1.00 86.06 102 ARG A N 1
ATOM 769 C CA . ARG A 1 102 ? -14.236 -3.176 26.088 1.00 86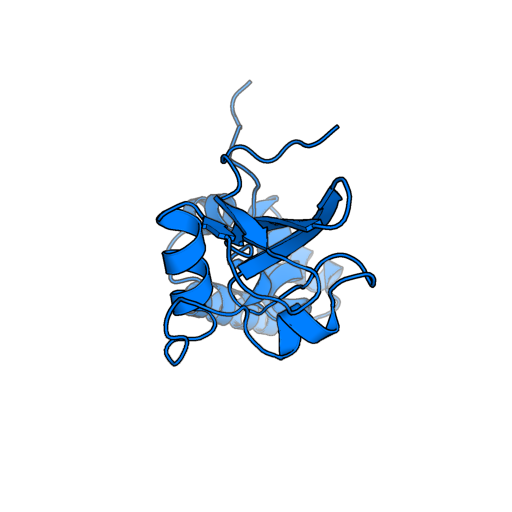.06 102 ARG A CA 1
ATOM 770 C C . ARG A 1 102 ? -14.486 -4.347 25.133 1.00 86.06 102 ARG A C 1
ATOM 772 O O . ARG A 1 102 ? -13.860 -5.387 25.288 1.00 86.06 102 ARG A O 1
ATOM 779 N N . GLU A 1 103 ? -15.343 -4.167 24.135 1.00 87.44 103 GLU A N 1
ATOM 780 C CA . GLU A 1 103 ? -15.642 -5.194 23.129 1.00 87.44 103 GLU A CA 1
ATOM 781 C C . GLU A 1 103 ? -14.457 -5.396 22.181 1.00 87.44 103 GLU A C 1
ATOM 783 O O . GLU A 1 103 ? -14.085 -6.525 21.872 1.00 87.44 103 GLU A O 1
ATOM 788 N N . ILE A 1 104 ? -13.794 -4.306 21.783 1.00 88.06 104 ILE A N 1
ATOM 789 C CA . ILE A 1 104 ? -12.554 -4.361 20.999 1.00 88.06 104 ILE A CA 1
ATOM 790 C C . ILE A 1 104 ? -11.462 -5.085 21.792 1.00 88.06 104 ILE A C 1
ATOM 792 O O . ILE A 1 104 ? -10.772 -5.935 21.241 1.00 88.06 104 ILE A O 1
ATOM 796 N N . ALA A 1 105 ? -11.320 -4.774 23.083 1.00 88.06 105 ALA A N 1
ATOM 797 C CA . ALA A 1 105 ? -10.366 -5.423 23.980 1.00 88.06 105 ALA A CA 1
ATOM 798 C C . ALA A 1 105 ? -10.598 -6.937 24.052 1.00 88.06 105 ALA A C 1
ATOM 800 O O . ALA A 1 105 ? -9.657 -7.706 23.861 1.00 88.06 105 ALA A O 1
ATOM 801 N N . ALA A 1 106 ? -11.853 -7.356 24.231 1.00 87.31 106 ALA A N 1
ATOM 802 C CA . ALA A 1 106 ? -12.236 -8.764 24.215 1.00 87.31 106 ALA A CA 1
ATOM 803 C C . ALA A 1 106 ? -11.961 -9.426 22.853 1.00 87.31 106 ALA A C 1
ATOM 805 O O . ALA A 1 106 ? -11.424 -10.526 22.803 1.00 87.31 106 ALA A O 1
ATOM 806 N N . THR A 1 107 ? -12.255 -8.733 21.749 1.00 84.56 107 THR A N 1
ATOM 807 C CA . THR A 1 107 ? -12.073 -9.259 20.384 1.00 84.56 107 THR A CA 1
ATOM 808 C C . THR A 1 107 ? -10.599 -9.402 19.997 1.00 84.56 107 THR A C 1
ATOM 810 O O . THR A 1 107 ? -10.215 -10.361 19.337 1.00 84.56 107 THR A O 1
ATOM 813 N N . VAL A 1 108 ? -9.763 -8.431 20.371 1.00 82.38 108 VAL A N 1
ATOM 814 C CA . VAL A 1 108 ? -8.325 -8.403 20.043 1.00 82.38 108 VAL A CA 1
ATOM 815 C C . VAL A 1 108 ? -7.501 -9.183 21.080 1.00 82.38 108 VAL A C 1
ATOM 817 O O . VAL A 1 108 ? -6.328 -9.466 20.844 1.00 82.38 108 VAL A O 1
ATOM 820 N N . GLY A 1 109 ? -8.096 -9.549 22.219 1.00 83.81 109 GLY A N 1
ATOM 821 C CA . GLY A 1 109 ? -7.423 -10.274 23.298 1.00 83.81 109 GLY A CA 1
ATOM 822 C C . GLY A 1 109 ? -6.417 -9.412 24.066 1.00 83.81 109 GLY A C 1
ATOM 823 O O . GLY A 1 109 ? -5.350 -9.887 24.444 1.00 83.81 109 GLY A O 1
ATOM 824 N N . VAL A 1 110 ? -6.714 -8.123 24.260 1.00 86.31 110 VAL A N 1
ATOM 825 C CA . VAL A 1 110 ? -5.832 -7.166 24.956 1.00 86.31 110 VAL A CA 1
ATOM 826 C C . VAL A 1 110 ? -6.600 -6.355 25.996 1.00 86.31 110 VAL A C 1
ATOM 828 O O . VAL A 1 110 ? -7.822 -6.286 25.964 1.00 86.31 110 VAL A O 1
ATOM 831 N N . ALA A 1 111 ?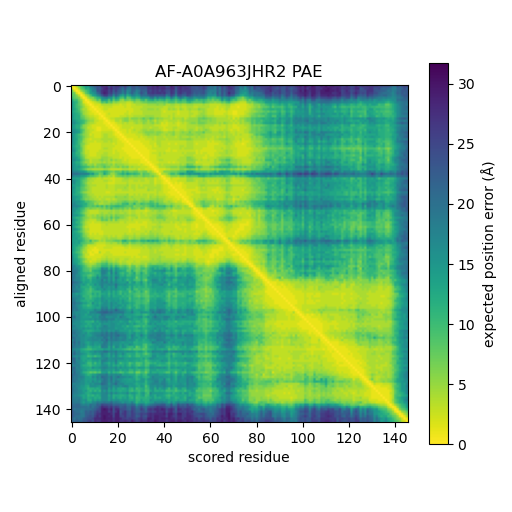 -5.898 -5.688 26.915 1.00 88.12 111 ALA A N 1
ATOM 832 C CA . ALA A 1 111 ? -6.548 -4.846 27.917 1.00 88.12 111 ALA A CA 1
ATOM 833 C C . ALA A 1 111 ? -7.206 -3.591 27.290 1.00 88.12 111 ALA A C 1
ATOM 835 O O . ALA A 1 111 ? -6.665 -3.018 26.338 1.00 88.12 111 ALA A O 1
ATOM 836 N N . PRO A 1 112 ? -8.308 -3.060 27.864 1.00 85.88 112 PRO A N 1
ATOM 837 C CA . PRO A 1 112 ? -8.951 -1.830 27.382 1.00 85.88 112 PRO A CA 1
ATOM 838 C C . PRO A 1 112 ? -8.015 -0.615 27.347 1.00 85.88 112 PRO A C 1
ATOM 840 O O . PRO A 1 112 ? -8.140 0.249 26.480 1.00 85.88 112 PRO A O 1
ATOM 843 N N . ALA A 1 113 ? -7.055 -0.545 28.276 1.00 86.62 113 ALA A N 1
ATOM 844 C CA . ALA A 1 113 ? -6.020 0.487 28.284 1.00 86.62 113 ALA A CA 1
ATOM 845 C C . ALA A 1 113 ? -5.098 0.382 27.054 1.00 86.62 113 ALA A C 1
ATOM 847 O O . ALA A 1 113 ? -4.771 1.397 26.438 1.00 86.62 113 ALA A O 1
ATOM 848 N N . THR A 1 114 ? -4.749 -0.842 26.647 1.00 87.38 114 THR A N 1
ATOM 849 C CA . THR A 1 114 ? -3.951 -1.119 25.449 1.00 87.38 114 THR A CA 1
ATOM 850 C C . THR A 1 114 ? -4.704 -0.736 24.184 1.00 87.38 114 THR A C 1
ATOM 852 O O . THR A 1 114 ? -4.119 -0.078 23.329 1.00 87.38 114 THR A O 1
ATOM 855 N N . VAL A 1 115 ? -6.001 -1.053 24.085 1.00 87.00 115 VAL A N 1
ATOM 856 C CA . VAL A 1 115 ? -6.847 -0.610 22.959 1.00 87.00 115 VAL A CA 1
ATOM 857 C C . VAL A 1 115 ? -6.850 0.909 22.854 1.00 87.00 115 VAL A C 1
ATOM 859 O O . VAL A 1 115 ? -6.670 1.453 21.769 1.00 87.00 115 VAL A O 1
ATOM 862 N N . ARG A 1 116 ? -7.003 1.611 23.982 1.00 85.31 116 ARG A N 1
ATOM 863 C CA . ARG A 1 116 ? -6.972 3.078 24.017 1.00 85.31 116 ARG A CA 1
ATOM 864 C C . ARG A 1 116 ? -5.646 3.620 23.480 1.00 85.31 116 ARG A C 1
ATOM 866 O O . ARG A 1 116 ? -5.653 4.567 22.700 1.00 85.31 116 ARG A O 1
ATOM 873 N N . ASN A 1 117 ? -4.527 3.000 23.855 1.00 86.44 117 ASN A N 1
ATOM 874 C CA . ASN A 1 117 ? -3.200 3.406 23.397 1.00 86.44 117 ASN A CA 1
ATOM 875 C C . ASN A 1 117 ? -2.967 3.076 21.911 1.00 86.44 117 ASN A C 1
ATOM 877 O O . ASN A 1 117 ? -2.473 3.917 21.168 1.00 86.44 117 ASN A O 1
ATOM 881 N N . GLN A 1 118 ? -3.386 1.892 21.455 1.00 85.50 118 GLN A N 1
ATOM 882 C CA . GLN A 1 118 ? -3.335 1.482 20.047 1.00 85.50 118 GLN A CA 1
ATOM 883 C C . GLN A 1 118 ? -4.172 2.404 19.163 1.00 85.50 118 GLN A C 1
ATOM 885 O O . GLN A 1 118 ? -3.706 2.844 18.114 1.00 85.50 118 GLN A O 1
ATOM 890 N N . LEU A 1 119 ? -5.388 2.741 19.600 1.00 84.31 119 LEU A N 1
ATOM 891 C CA . LEU A 1 119 ? -6.232 3.708 18.916 1.00 84.31 119 LEU A CA 1
ATOM 892 C C . LEU A 1 119 ? -5.549 5.069 18.889 1.00 84.31 119 LEU A C 1
ATOM 894 O O . LEU A 1 119 ? -5.417 5.627 17.810 1.00 84.31 119 LEU A O 1
ATOM 898 N N . ARG A 1 120 ? -5.034 5.574 20.018 1.00 85.00 120 ARG A N 1
ATOM 899 C CA . ARG A 1 120 ? -4.335 6.870 20.062 1.00 85.00 120 ARG A CA 1
ATOM 900 C C . ARG A 1 120 ? -3.150 6.922 19.094 1.00 85.00 120 ARG A C 1
ATOM 902 O O . ARG A 1 120 ? -3.057 7.867 18.317 1.00 85.00 120 ARG A O 1
ATOM 909 N N . SER A 1 121 ? -2.313 5.884 19.067 1.00 83.31 121 SER A N 1
ATOM 910 C CA . SER A 1 121 ? -1.241 5.746 18.073 1.00 83.31 121 SER A CA 1
ATOM 911 C C . SER A 1 121 ? -1.782 5.701 16.648 1.00 83.31 121 SER A C 1
ATOM 913 O O . SER A 1 121 ? -1.207 6.325 15.762 1.00 83.31 121 SER A O 1
ATOM 915 N N . SER A 1 122 ? -2.915 5.031 16.425 1.00 83.44 122 SER A N 1
ATOM 916 C CA . SER A 1 122 ? -3.584 5.005 15.122 1.00 83.44 122 SER A CA 1
ATOM 917 C C . SER A 1 122 ? -4.056 6.396 14.693 1.00 83.44 122 SER A C 1
ATOM 919 O O . SER A 1 122 ? -3.783 6.801 13.568 1.00 83.44 122 SER A O 1
ATOM 921 N N . PHE A 1 123 ? -4.703 7.157 15.585 1.00 82.50 123 PHE A N 1
ATOM 922 C CA . PHE A 1 123 ? -5.139 8.535 15.330 1.00 82.50 123 PHE A CA 1
ATOM 923 C C . PHE A 1 123 ? -3.948 9.418 14.935 1.00 82.50 123 PHE A C 1
ATOM 925 O O . PHE A 1 123 ? -3.995 10.078 13.899 1.00 82.50 123 PHE A O 1
ATOM 932 N N . THR A 1 124 ? -2.846 9.355 15.688 1.00 81.94 124 THR A N 1
ATOM 933 C CA . THR A 1 124 ? -1.623 10.114 15.389 1.00 81.94 124 THR A CA 1
ATOM 934 C C . THR A 1 124 ? -0.970 9.684 14.073 1.00 81.94 124 THR A C 1
ATOM 936 O O . THR A 1 124 ? -0.654 10.537 13.250 1.00 81.94 124 THR A O 1
ATOM 939 N N . LYS A 1 125 ? -0.805 8.377 13.826 1.00 80.25 125 LYS A N 1
ATOM 940 C CA . LYS A 1 125 ? -0.172 7.849 12.600 1.00 80.25 125 LYS A CA 1
ATOM 941 C C . LYS A 1 125 ? -0.967 8.158 11.333 1.00 80.25 125 LYS A C 1
ATOM 943 O O . LYS A 1 125 ? -0.386 8.359 10.267 1.00 80.25 125 LYS A O 1
ATOM 948 N N . LEU A 1 126 ? -2.291 8.170 11.442 1.00 75.88 126 LEU A N 1
ATOM 949 C CA . LEU A 1 126 ? -3.196 8.469 10.333 1.00 75.88 126 LEU A CA 1
ATOM 950 C C . LEU A 1 126 ? -3.495 9.969 10.204 1.00 75.88 126 LEU A C 1
ATOM 952 O O . LEU A 1 126 ? -4.069 10.379 9.195 1.00 75.88 126 LEU A O 1
ATOM 956 N N . GLY A 1 127 ? -3.126 10.773 11.208 1.00 75.12 127 GLY A N 1
ATOM 957 C CA . GLY A 1 127 ? -3.426 12.202 11.283 1.00 75.12 127 GLY A CA 1
ATOM 958 C C . GLY A 1 127 ? -4.914 12.520 11.445 1.00 75.12 127 GLY A C 1
ATOM 959 O O . GLY A 1 127 ? -5.323 13.637 11.145 1.00 75.12 127 GLY A O 1
ATOM 960 N N . VAL A 1 128 ? -5.724 11.553 11.882 1.00 81.12 128 VAL A N 1
ATOM 961 C CA . VAL A 1 128 ? -7.179 11.708 12.014 1.00 81.12 128 VAL A CA 1
ATOM 962 C C . VAL A 1 128 ? -7.549 12.170 13.418 1.00 81.12 128 VAL A C 1
ATOM 964 O O . VAL A 1 128 ? -6.901 11.790 14.391 1.00 81.12 128 VAL A O 1
ATOM 967 N N . LYS A 1 129 ? -8.609 12.979 13.536 1.00 75.81 129 LYS A N 1
ATOM 968 C CA . LYS A 1 129 ? -9.074 13.529 14.828 1.00 75.81 129 LYS A CA 1
ATOM 969 C C . LYS A 1 129 ? -10.446 13.018 15.260 1.00 75.81 129 LYS A C 1
ATOM 971 O O . LYS A 1 129 ? -10.926 13.352 16.338 1.00 75.81 129 LYS A O 1
ATOM 976 N N . SER A 1 130 ? -11.115 12.227 14.424 1.00 78.06 130 SER A N 1
ATOM 977 C CA . SER A 1 130 ? -12.482 11.771 14.686 1.00 78.06 130 SER A CA 1
ATOM 978 C C . SER A 1 130 ? -12.739 10.379 14.130 1.00 78.06 130 SER A C 1
ATOM 980 O O . SER A 1 130 ? -12.138 9.972 13.136 1.00 78.06 130 SER A O 1
ATOM 982 N N . LYS A 1 131 ? -13.679 9.659 14.755 1.00 78.75 131 LYS A N 1
ATOM 983 C CA . LYS A 1 131 ? -14.125 8.324 14.324 1.00 78.75 131 LYS A CA 1
ATOM 984 C C . LYS A 1 131 ? -14.569 8.305 12.858 1.00 78.75 131 LYS A C 1
ATOM 986 O O . LYS A 1 131 ? -14.237 7.365 12.148 1.00 78.75 131 LYS A O 1
ATOM 991 N N . LEU A 1 132 ? -15.269 9.347 12.401 1.00 78.31 132 LEU A N 1
ATOM 992 C CA . LEU A 1 132 ? -15.713 9.471 11.010 1.00 78.31 132 LEU A CA 1
ATOM 993 C C . LEU A 1 132 ? -14.532 9.594 10.040 1.00 78.31 132 LEU A C 1
ATOM 995 O O . LEU A 1 132 ? -14.512 8.968 8.987 1.00 78.31 132 LEU A O 1
ATOM 999 N N . GLU A 1 133 ? -13.521 10.373 10.406 1.00 77.88 133 GLU A N 1
ATOM 1000 C CA . GLU A 1 133 ? -12.330 10.560 9.583 1.00 77.88 133 GLU A CA 1
ATOM 1001 C C . GLU A 1 133 ? -11.494 9.276 9.537 1.00 77.88 133 GLU A C 1
ATOM 1003 O O . GLU A 1 133 ? -11.059 8.857 8.468 1.00 77.88 133 GLU A O 1
ATOM 1008 N N . LEU A 1 134 ? -11.377 8.578 10.672 1.00 79.81 134 LEU A N 1
ATOM 1009 C CA . LEU A 1 134 ? -10.817 7.231 10.732 1.00 79.81 134 LEU A CA 1
ATOM 1010 C C . LEU A 1 134 ? -11.602 6.266 9.828 1.00 79.81 134 LEU A C 1
ATOM 1012 O O . LEU A 1 134 ? -10.995 5.553 9.037 1.00 79.81 134 LEU A O 1
ATOM 1016 N N . ALA A 1 135 ? -12.935 6.284 9.875 1.00 78.31 135 ALA A N 1
ATOM 1017 C CA . ALA A 1 135 ? -13.785 5.459 9.019 1.00 78.31 135 ALA A CA 1
ATOM 1018 C C . ALA A 1 135 ? -13.550 5.737 7.530 1.00 78.31 135 ALA A C 1
ATOM 1020 O O . ALA A 1 135 ? -13.357 4.801 6.761 1.00 78.31 135 ALA A O 1
ATOM 1021 N N . ARG A 1 136 ? -13.455 7.012 7.138 1.00 75.94 136 ARG A N 1
ATOM 1022 C CA . ARG A 1 136 ? -13.117 7.424 5.765 1.00 75.94 136 ARG A CA 1
ATOM 1023 C C . ARG A 1 136 ? -11.736 6.946 5.321 1.00 75.94 136 ARG A C 1
ATOM 1025 O O . ARG A 1 136 ? -11.542 6.667 4.146 1.00 75.94 136 ARG A O 1
ATOM 1032 N N . ARG A 1 137 ? -10.771 6.866 6.242 1.00 74.50 137 ARG A N 1
ATOM 1033 C CA . ARG A 1 137 ? -9.413 6.369 5.970 1.00 74.50 137 ARG A CA 1
ATOM 1034 C C . ARG A 1 137 ? -9.317 4.839 5.934 1.00 74.50 137 ARG A C 1
ATOM 1036 O O . ARG A 1 137 ? -8.428 4.319 5.266 1.00 74.50 137 ARG A O 1
ATOM 1043 N N . LEU A 1 138 ? -10.171 4.132 6.681 1.00 73.88 138 LEU A N 1
ATOM 1044 C CA . LEU A 1 138 ? -10.185 2.665 6.766 1.00 73.88 138 LEU A CA 1
ATOM 1045 C C . LEU A 1 138 ? -11.148 1.999 5.768 1.00 73.88 138 LEU A C 1
ATOM 1047 O O . LEU A 1 138 ? -10.992 0.810 5.488 1.00 73.88 138 LEU A O 1
ATOM 1051 N N . GLY A 1 139 ? -12.155 2.726 5.287 1.00 63.75 139 GLY A N 1
ATOM 1052 C CA . GLY A 1 139 ? -13.156 2.243 4.341 1.00 63.75 139 GLY A CA 1
ATOM 1053 C C . GLY A 1 139 ? -12.803 2.581 2.886 1.00 63.75 139 GLY A C 1
ATOM 1054 O O . GLY A 1 139 ? -12.253 3.652 2.624 1.00 63.75 139 GLY A O 1
ATOM 1055 N N . PRO A 1 140 ? -13.135 1.710 1.919 1.00 54.03 140 PRO A N 1
ATOM 1056 C CA . PRO A 1 140 ? -13.130 2.066 0.507 1.00 54.03 140 PRO A CA 1
ATOM 1057 C C . PRO A 1 140 ? -14.369 2.917 0.218 1.00 54.03 140 PRO A C 1
ATOM 1059 O O . PRO A 1 140 ? -15.402 2.370 -0.125 1.00 54.03 140 PRO A O 1
ATOM 1062 N N . HIS A 1 141 ? -14.268 4.240 0.378 1.00 43.72 141 HIS A N 1
ATOM 1063 C CA . HIS A 1 141 ? -15.404 5.168 0.275 1.00 43.72 141 HIS A CA 1
ATOM 1064 C C . HIS A 1 141 ? -16.514 4.874 1.302 1.00 43.72 141 HIS A C 1
ATOM 1066 O O . HIS A 1 141 ? -17.104 3.803 1.368 1.00 43.72 141 HIS A O 1
ATOM 1072 N N . GLY A 1 142 ? -16.809 5.857 2.148 1.00 40.00 142 GLY A N 1
ATOM 1073 C CA . GLY A 1 142 ? -18.032 5.792 2.931 1.00 40.00 142 GLY A CA 1
ATOM 1074 C C . GLY A 1 142 ? -19.218 5.826 1.977 1.00 40.00 142 GLY A C 1
ATOM 1075 O O . GLY A 1 142 ? -19.408 6.835 1.307 1.00 40.00 142 GLY A O 1
ATOM 1076 N N . ASP A 1 143 ? -19.997 4.757 1.957 1.00 36.19 143 ASP A N 1
ATOM 1077 C CA . ASP A 1 143 ? -21.430 4.883 1.774 1.00 36.19 143 ASP A CA 1
ATOM 1078 C C . ASP A 1 143 ? -22.095 4.258 2.998 1.00 36.19 143 ASP A C 1
ATOM 1080 O O . ASP A 1 143 ? -22.087 3.049 3.219 1.00 36.19 143 ASP A O 1
ATOM 1084 N N . GLY A 1 144 ? -22.532 5.138 3.885 1.00 37.75 144 GLY A N 1
ATOM 1085 C CA . GLY A 1 144 ? -23.763 4.908 4.604 1.00 37.75 144 GLY A CA 1
ATOM 1086 C C . GLY A 1 144 ? -24.650 6.083 4.238 1.00 37.75 144 GLY A C 1
ATOM 1087 O O . GLY A 1 144 ? -24.235 7.216 4.474 1.00 37.75 144 GLY A O 1
ATOM 1088 N N . ILE A 1 145 ? -25.799 5.828 3.622 1.00 41.25 145 ILE A N 1
ATO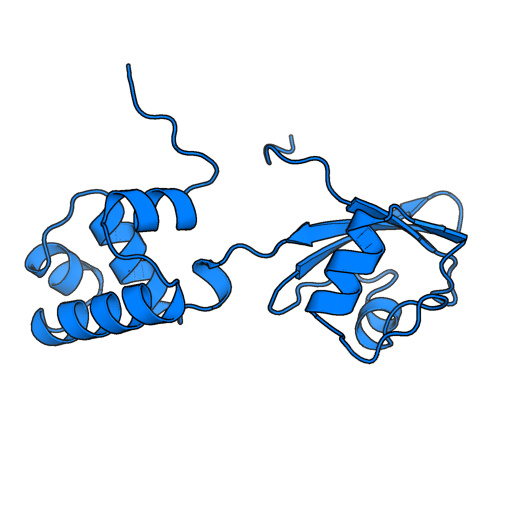M 1089 C CA . ILE A 1 145 ? -27.119 6.018 4.239 1.00 41.25 145 ILE A CA 1
ATOM 1090 C C . ILE A 1 145 ? -28.201 5.382 3.352 1.00 41.25 145 ILE A C 1
ATOM 1092 O O . ILE A 1 145 ? -28.296 5.673 2.163 1.00 41.25 145 ILE A O 1
ATOM 1096 N N . GLY A 1 146 ? -29.023 4.541 3.976 1.00 34.06 146 GLY A N 1
ATOM 1097 C CA . GLY A 1 146 ? -30.155 3.818 3.406 1.00 34.06 146 GLY A CA 1
ATOM 1098 C C . GLY A 1 146 ? -30.558 2.710 4.357 1.00 34.06 146 GLY A C 1
ATOM 1099 O O . GLY A 1 146 ? -30.141 1.564 4.096 1.00 34.06 146 GLY A O 1
#

pLDDT: mean 79.74, std 13.24, range [34.06, 91.94]